Protein AF-A0A529NH37-F1 (afdb_monomer_lite)

pLDDT: mean 87.72, std 9.89, range [60.84, 97.88]

Radius of gyration: 35.57 Å; chains: 1; bounding box: 64×42×91 Å

Secondary structure (DSSP, 8-state):
-EEESS--SSHHHHHHHHTTSSGGG----EEE---TTSHHHHHH--HHHHHHHHHTTPPTTPPP--HHHHHHHHHHHHHHHHHHHHHHHHHHHHHHHHHHHHHHHHHHHHHHHHSS--HHHHHHHHHHHHHHHHHHHS-TT--GGG--HHHHHHHIIIII-----HHHHTT-

Sequence (172 aa):
YVLATERHESRRIDNQLRGRSGRQGDPGRSKFFLSLQDDLMRIFGSERMDGMLQKLGLKEDEAIIHPWINKALEKAQKKVEARNFDIRKNLLKYDDVSNDQRKVVFEQRIELMDGEGLSETVAEMRDGVIEEIVAKNIPENAYAEQWNVAGLKEEVGQYLNLDLPIEEWVKE

Structure (mmCIF, N/CA/C/O backbone):
data_AF-A0A529NH37-F1
#
_entry.id   AF-A0A529NH37-F1
#
loop_
_atom_site.group_PDB
_atom_site.id
_atom_site.type_symbol
_atom_site.label_atom_id
_atom_site.label_alt_id
_atom_site.label_comp_id
_atom_site.label_asym_id
_atom_site.label_entity_id
_atom_site.label_seq_id
_atom_site.pdbx_PDB_ins_code
_atom_site.Cartn_x
_atom_site.Cartn_y
_atom_site.Cartn_z
_atom_site.occupancy
_atom_site.B_iso_or_equiv
_atom_site.auth_seq_id
_atom_site.auth_comp_id
_atom_site.auth_asym_id
_atom_site.auth_atom_id
_atom_site.pdbx_PDB_model_num
ATOM 1 N N . TYR A 1 1 ? 20.495 -14.161 -33.411 1.00 90.25 1 TYR A N 1
ATOM 2 C CA . TYR A 1 1 ? 20.488 -12.699 -33.628 1.00 90.25 1 TYR A CA 1
ATOM 3 C C . TYR A 1 1 ? 19.175 -12.167 -33.083 1.00 90.25 1 TYR A C 1
ATOM 5 O O . TYR A 1 1 ? 18.149 -12.760 -33.381 1.00 90.25 1 TYR A O 1
ATOM 13 N N . VAL A 1 2 ? 19.199 -11.122 -32.260 1.00 94.94 2 VAL A N 1
ATOM 14 C CA . VAL A 1 2 ? 18.001 -10.475 -31.703 1.00 94.94 2 VAL A CA 1
ATOM 15 C C . VAL A 1 2 ? 17.848 -9.102 -32.340 1.00 94.94 2 VAL A C 1
ATOM 17 O O . VAL A 1 2 ? 18.802 -8.325 -32.386 1.00 94.94 2 VAL A O 1
ATOM 20 N N . LEU A 1 3 ? 16.648 -8.804 -32.818 1.00 95.19 3 LEU A N 1
ATOM 21 C CA . LEU A 1 3 ? 16.293 -7.498 -33.348 1.00 95.19 3 LEU A CA 1
ATOM 22 C C . LEU A 1 3 ? 15.166 -6.939 -32.490 1.00 95.19 3 LEU A C 1
ATOM 24 O O . LEU A 1 3 ? 14.172 -7.622 -32.262 1.00 95.19 3 LEU A O 1
ATOM 28 N N . ALA A 1 4 ? 15.350 -5.724 -31.994 1.00 93.81 4 ALA A N 1
ATOM 29 C CA . ALA A 1 4 ? 14.305 -4.973 -31.321 1.00 93.81 4 ALA A CA 1
ATOM 30 C C . ALA A 1 4 ? 13.877 -3.831 -32.235 1.00 93.81 4 ALA A C 1
ATOM 32 O O . ALA A 1 4 ? 14.727 -3.081 -32.722 1.00 93.81 4 ALA A O 1
ATOM 33 N N . THR A 1 5 ? 12.578 -3.744 -32.490 1.00 92.75 5 THR A N 1
ATOM 34 C CA . THR A 1 5 ? 11.972 -2.703 -33.327 1.00 92.75 5 THR A CA 1
ATOM 35 C C . THR A 1 5 ? 11.928 -1.360 -32.610 1.00 92.75 5 THR A C 1
ATOM 37 O O . THR A 1 5 ? 12.033 -0.332 -33.263 1.00 92.75 5 THR A O 1
ATOM 40 N N . GLU A 1 6 ? 11.845 -1.395 -31.281 1.00 89.75 6 GLU A N 1
ATOM 41 C CA . GLU A 1 6 ? 11.731 -0.235 -30.403 1.00 89.75 6 GLU A CA 1
ATOM 42 C C . GLU A 1 6 ? 12.519 -0.461 -29.102 1.00 89.75 6 GLU A C 1
ATOM 44 O O . GLU A 1 6 ? 13.146 -1.507 -28.873 1.00 89.75 6 GLU A O 1
ATOM 49 N N . ARG A 1 7 ? 12.463 0.537 -28.220 1.00 89.56 7 ARG A N 1
ATOM 50 C CA . ARG A 1 7 ? 13.020 0.500 -26.868 1.00 89.56 7 ARG A CA 1
ATOM 51 C C . ARG A 1 7 ? 11.906 0.650 -25.852 1.00 89.56 7 ARG A C 1
ATOM 53 O O . ARG A 1 7 ? 11.143 1.609 -25.906 1.00 89.56 7 ARG A O 1
ATOM 60 N N . HIS A 1 8 ? 11.859 -0.257 -24.885 1.00 91.12 8 HIS A N 1
ATOM 61 C CA . HIS A 1 8 ? 10.894 -0.146 -23.804 1.00 91.12 8 HIS A CA 1
ATOM 62 C C . HIS A 1 8 ? 11.296 0.986 -22.851 1.00 91.12 8 HIS A C 1
ATOM 64 O O . HIS A 1 8 ? 12.477 1.245 -22.629 1.00 91.12 8 HIS A O 1
ATOM 70 N N . GLU A 1 9 ? 10.325 1.609 -22.185 1.00 88.69 9 GLU A N 1
ATOM 71 C CA . GLU A 1 9 ? 10.587 2.547 -21.083 1.00 88.69 9 GLU A CA 1
ATOM 72 C C . GLU A 1 9 ? 11.458 1.956 -19.961 1.00 88.69 9 GLU A C 1
ATOM 74 O O . GLU A 1 9 ? 12.194 2.688 -19.300 1.00 88.69 9 GLU A O 1
ATOM 79 N N . SER A 1 10 ? 11.399 0.632 -19.753 1.00 90.62 10 SER A N 1
ATOM 80 C CA . SER A 1 10 ? 12.214 -0.059 -18.764 1.00 90.62 10 SER A CA 1
ATOM 81 C C . SER A 1 10 ? 13.381 -0.767 -19.427 1.00 90.62 10 SER A C 1
ATOM 83 O O . SER A 1 10 ? 13.221 -1.713 -20.207 1.00 90.62 10 SER A O 1
ATOM 85 N N . ARG A 1 11 ? 14.584 -0.399 -18.990 1.00 90.75 11 ARG A N 1
ATOM 86 C CA . ARG A 1 11 ? 15.827 -1.015 -19.458 1.00 90.75 11 ARG A CA 1
ATOM 87 C C . ARG A 1 11 ? 15.898 -2.498 -19.098 1.00 90.75 11 ARG A C 1
ATOM 89 O O . ARG A 1 11 ? 16.578 -3.280 -19.765 1.00 90.75 11 ARG A O 1
ATOM 96 N N . ARG A 1 12 ? 15.202 -2.910 -18.036 1.00 93.06 12 ARG A N 1
ATOM 97 C CA . ARG A 1 12 ? 15.130 -4.312 -17.616 1.00 93.06 12 ARG A CA 1
ATOM 98 C C . ARG A 1 12 ? 14.519 -5.197 -18.705 1.00 93.06 12 ARG A C 1
ATOM 100 O O . ARG A 1 12 ? 15.053 -6.275 -18.949 1.00 93.06 12 ARG A O 1
ATOM 107 N N . ILE A 1 13 ? 13.460 -4.742 -19.374 1.00 93.69 13 ILE A N 1
ATOM 108 C CA . ILE A 1 13 ? 12.776 -5.508 -20.430 1.00 93.69 13 ILE A CA 1
ATOM 109 C C . ILE A 1 13 ? 13.649 -5.575 -21.690 1.00 93.69 13 ILE A C 1
ATOM 111 O O . ILE A 1 13 ? 13.857 -6.657 -22.240 1.00 93.69 13 ILE A O 1
ATOM 115 N N . ASP A 1 14 ? 14.293 -4.467 -22.066 1.00 93.75 14 ASP A N 1
ATOM 116 C CA . ASP A 1 14 ? 15.291 -4.460 -23.145 1.00 93.75 14 ASP A CA 1
ATOM 117 C C . ASP A 1 14 ? 16.435 -5.455 -22.883 1.00 93.75 14 ASP A C 1
ATOM 119 O O . ASP A 1 14 ? 16.881 -6.180 -23.776 1.00 93.75 14 ASP A O 1
ATOM 123 N N . ASN A 1 15 ? 16.923 -5.514 -21.639 1.00 93.31 15 ASN A N 1
ATOM 124 C CA . ASN A 1 15 ? 17.971 -6.450 -21.241 1.00 93.31 15 ASN A CA 1
ATOM 125 C C . ASN A 1 15 ? 17.502 -7.906 -21.302 1.00 93.31 15 ASN A C 1
ATOM 127 O O . ASN A 1 15 ? 18.281 -8.769 -21.707 1.00 93.31 15 ASN A O 1
ATOM 131 N N . GLN A 1 16 ? 16.245 -8.179 -20.947 1.00 95.56 16 GLN A N 1
ATOM 132 C CA . GLN A 1 16 ? 15.653 -9.509 -21.090 1.00 95.56 16 GLN A CA 1
ATOM 133 C C . GLN A 1 16 ? 15.596 -9.938 -22.559 1.00 95.56 16 GLN A C 1
ATOM 135 O O . GLN A 1 16 ? 15.957 -11.074 -22.866 1.00 95.56 16 GLN A O 1
ATOM 140 N N . LEU A 1 17 ? 15.202 -9.037 -23.466 1.00 94.88 17 LEU A N 1
ATOM 141 C CA . LEU A 1 17 ? 15.182 -9.304 -24.905 1.00 94.88 17 LEU A CA 1
ATOM 142 C C . LEU A 1 17 ? 16.598 -9.562 -25.437 1.00 94.88 17 LEU A C 1
ATOM 144 O O . LEU A 1 17 ? 16.845 -10.573 -26.096 1.00 94.88 17 LEU A O 1
ATOM 148 N N . ARG A 1 18 ? 17.562 -8.707 -25.075 1.00 94.56 18 ARG A N 1
ATOM 149 C CA . ARG A 1 18 ? 18.978 -8.881 -25.434 1.00 94.56 18 ARG A CA 1
ATOM 150 C C . ARG A 1 18 ? 19.546 -10.215 -24.938 1.00 94.56 18 ARG A C 1
ATOM 152 O O . ARG A 1 18 ? 20.242 -10.890 -25.692 1.00 94.56 18 ARG A O 1
ATOM 159 N N . GLY A 1 19 ? 19.201 -10.625 -23.716 1.00 93.81 19 GLY A N 1
ATOM 160 C CA . GLY A 1 19 ? 19.636 -11.883 -23.094 1.00 93.81 19 GLY A CA 1
ATOM 161 C C . GLY A 1 19 ? 19.067 -13.161 -23.730 1.00 93.81 19 GLY A C 1
ATOM 162 O O . GLY A 1 19 ? 19.369 -14.271 -23.284 1.00 93.81 19 GLY A O 1
ATOM 163 N N . ARG A 1 20 ? 18.232 -13.044 -24.772 1.00 94.56 20 ARG A N 1
ATOM 164 C CA . ARG A 1 20 ? 17.804 -14.187 -25.595 1.00 94.56 20 ARG A CA 1
ATOM 165 C C . ARG A 1 20 ? 18.875 -14.624 -26.602 1.00 94.56 20 ARG A C 1
ATOM 167 O O . ARG A 1 20 ? 18.785 -15.740 -27.098 1.00 94.56 20 ARG A O 1
ATOM 174 N N . SER A 1 21 ? 19.886 -13.795 -26.881 1.00 94.75 21 SER A N 1
ATOM 175 C CA . SER A 1 21 ? 21.033 -14.150 -27.730 1.00 94.75 21 SER A CA 1
ATOM 176 C C . SER A 1 21 ? 22.293 -14.364 -26.890 1.00 94.75 21 SER A C 1
ATO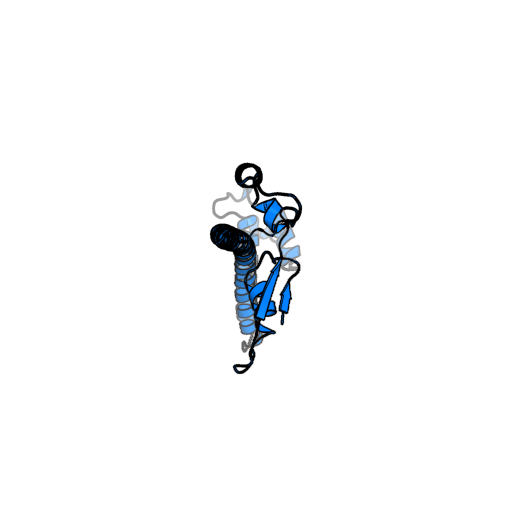M 178 O O . SER A 1 21 ? 22.497 -13.660 -25.908 1.00 94.75 21 SER A O 1
ATOM 180 N N . GLY A 1 22 ? 23.174 -15.269 -27.329 1.00 93.06 22 GLY A N 1
ATOM 181 C CA . GLY A 1 22 ? 24.498 -15.468 -26.727 1.00 93.06 22 GLY A CA 1
ATOM 182 C C . GLY A 1 22 ? 24.477 -16.162 -25.363 1.00 93.06 22 GLY A C 1
ATOM 183 O O . GLY A 1 22 ? 25.160 -15.751 -24.427 1.00 93.06 22 GLY A O 1
ATOM 184 N N . ARG A 1 23 ? 23.624 -17.182 -25.229 1.00 94.81 23 ARG A N 1
ATOM 185 C CA . ARG A 1 23 ? 23.510 -17.990 -24.009 1.00 94.81 23 ARG A CA 1
ATOM 186 C C . ARG A 1 23 ? 24.658 -18.994 -23.943 1.00 94.81 23 ARG A C 1
ATOM 188 O O . ARG A 1 23 ? 25.136 -19.422 -24.975 1.00 94.81 23 ARG A O 1
ATOM 195 N N . GLN A 1 24 ? 25.101 -19.351 -22.736 1.00 94.75 24 GLN A N 1
ATOM 196 C CA . GLN A 1 24 ? 26.153 -20.364 -22.518 1.00 94.75 24 GLN A CA 1
ATOM 197 C C . GLN A 1 24 ? 27.470 -20.116 -23.288 1.00 94.75 24 GLN A C 1
ATOM 199 O O . GLN A 1 24 ? 28.223 -21.045 -23.548 1.00 94.75 24 GLN A O 1
ATOM 204 N N . GLY A 1 25 ? 27.777 -18.855 -23.615 1.00 92.12 25 GLY A N 1
ATOM 205 C CA . GLY A 1 25 ? 28.972 -18.503 -24.388 1.00 92.12 25 GLY A CA 1
ATOM 206 C C . GLY A 1 25 ? 28.789 -18.591 -25.906 1.00 92.12 25 GLY A C 1
ATOM 207 O O . GLY A 1 25 ? 29.733 -18.294 -26.637 1.00 92.12 25 GLY A O 1
ATOM 208 N N . ASP A 1 26 ? 27.588 -18.925 -26.384 1.00 95.94 26 ASP A N 1
ATOM 209 C CA . ASP A 1 26 ? 27.270 -18.928 -27.808 1.00 95.94 26 ASP A CA 1
ATOM 210 C C . ASP A 1 26 ? 27.509 -17.541 -28.434 1.00 95.94 26 ASP A C 1
ATOM 212 O O . ASP A 1 26 ? 27.237 -16.505 -27.810 1.00 95.94 26 ASP A O 1
ATOM 216 N N . PRO A 1 27 ? 27.941 -17.469 -29.703 1.00 94.44 27 PRO A N 1
ATOM 217 C CA . PRO A 1 27 ? 27.976 -16.214 -30.437 1.00 94.44 27 PRO A CA 1
ATOM 218 C C . PRO A 1 27 ? 26.585 -15.565 -30.500 1.00 94.44 27 PRO A C 1
ATOM 220 O O . PRO A 1 27 ? 25.598 -16.161 -30.935 1.00 94.44 27 PRO A O 1
ATOM 223 N N . GLY A 1 28 ? 26.498 -14.300 -30.092 1.00 94.19 28 GLY A N 1
ATOM 224 C CA . GLY A 1 28 ? 25.246 -13.555 -30.048 1.00 94.19 28 GLY A CA 1
ATOM 225 C C . GLY A 1 28 ? 25.391 -12.136 -30.576 1.00 94.19 28 GLY A C 1
ATOM 226 O O . GLY A 1 28 ? 26.418 -11.488 -30.403 1.00 94.19 28 GLY A O 1
ATOM 227 N N . ARG A 1 29 ? 24.337 -11.635 -31.221 1.00 94.50 29 ARG A N 1
ATOM 228 C CA . ARG A 1 29 ? 24.236 -10.236 -31.653 1.00 94.50 29 ARG A CA 1
ATOM 229 C C . ARG A 1 29 ? 22.831 -9.735 -31.372 1.00 94.50 29 ARG A C 1
ATOM 231 O O . ARG A 1 29 ? 21.865 -10.449 -31.641 1.00 94.50 29 ARG A O 1
ATOM 238 N N . SER A 1 30 ? 22.737 -8.511 -30.867 1.00 93.81 30 SER A N 1
ATOM 239 C CA . SER A 1 30 ? 21.478 -7.796 -30.672 1.00 93.81 30 SER A CA 1
ATOM 240 C C . SER A 1 30 ? 21.559 -6.414 -31.311 1.00 93.81 30 SER A C 1
ATOM 242 O O . SER A 1 30 ? 22.542 -5.710 -31.071 1.00 93.81 30 SER A O 1
ATOM 244 N N . LYS A 1 31 ? 20.533 -6.003 -32.055 1.00 91.81 31 LYS A N 1
ATOM 245 C CA . LYS A 1 31 ? 20.411 -4.647 -32.605 1.00 91.81 31 LYS A CA 1
ATOM 246 C C . LYS A 1 31 ? 19.051 -4.070 -32.233 1.00 91.81 31 LYS A C 1
ATOM 248 O O . LYS A 1 31 ? 18.042 -4.752 -32.359 1.00 91.81 31 LYS A O 1
ATOM 253 N N . PHE A 1 32 ? 19.054 -2.836 -31.748 1.00 91.25 32 PHE A N 1
ATOM 254 C CA . PHE A 1 32 ? 17.847 -2.109 -31.376 1.00 91.25 32 PHE A CA 1
ATOM 255 C C . PHE A 1 32 ? 17.678 -0.947 -32.340 1.00 91.25 32 PHE A C 1
ATOM 257 O O . PHE A 1 32 ? 18.634 -0.201 -32.563 1.00 91.25 32 PHE A O 1
ATOM 264 N N . PHE A 1 33 ? 16.483 -0.833 -32.895 1.00 88.88 33 PHE A N 1
ATOM 265 C CA . PHE A 1 33 ? 16.043 0.292 -33.697 1.00 88.88 33 PHE A CA 1
ATOM 266 C C . PHE A 1 33 ? 15.158 1.197 -32.842 1.00 88.88 33 PHE A C 1
ATOM 268 O O . PHE A 1 33 ? 14.645 0.784 -31.801 1.00 88.88 33 PHE A O 1
ATOM 275 N N . LEU A 1 34 ? 15.106 2.463 -33.231 1.00 85.94 34 LEU A N 1
ATOM 276 C CA . LEU A 1 34 ? 14.347 3.496 -32.552 1.00 85.94 34 LEU A CA 1
ATOM 277 C C . LEU A 1 34 ? 14.016 4.570 -33.580 1.00 85.94 34 LEU A C 1
ATOM 279 O O . LEU A 1 34 ? 14.907 4.993 -34.324 1.00 85.94 34 LEU A O 1
ATOM 283 N N . SER A 1 35 ? 12.767 5.008 -33.600 1.00 83.56 35 SER A N 1
ATOM 284 C CA . SER A 1 35 ? 12.326 6.179 -34.344 1.00 83.56 35 SER A CA 1
ATOM 285 C C . SER A 1 35 ? 12.239 7.388 -33.416 1.00 83.56 35 SER A C 1
ATOM 287 O O . SER A 1 35 ? 11.971 7.268 -32.221 1.00 83.56 35 SER A O 1
ATOM 289 N N . LEU A 1 36 ? 12.420 8.587 -33.970 1.00 76.81 36 LEU A N 1
ATOM 290 C CA . LEU A 1 36 ? 12.152 9.832 -33.240 1.00 76.81 36 LEU A CA 1
ATOM 291 C C . LEU A 1 36 ? 10.668 9.982 -32.871 1.00 76.81 36 LEU A C 1
ATOM 293 O O . LEU A 1 36 ? 10.343 10.719 -31.947 1.00 76.81 36 LEU A O 1
ATOM 297 N N . GLN A 1 37 ? 9.778 9.271 -33.567 1.00 79.00 37 GLN A N 1
ATOM 298 C CA . GLN A 1 37 ? 8.330 9.315 -33.341 1.00 79.00 37 GLN A CA 1
ATOM 299 C C . GLN A 1 37 ? 7.847 8.366 -32.227 1.00 79.00 37 GLN A C 1
ATOM 301 O O . GLN A 1 37 ? 6.699 8.480 -31.778 1.00 79.00 37 GLN A O 1
ATOM 306 N N . ASP A 1 38 ? 8.712 7.461 -31.758 1.00 84.62 38 ASP A N 1
ATOM 307 C CA . ASP A 1 38 ? 8.372 6.474 -30.729 1.00 84.62 38 ASP A CA 1
ATOM 308 C C . ASP A 1 38 ? 8.028 7.156 -29.403 1.00 84.62 38 ASP A C 1
ATOM 310 O O . ASP A 1 38 ? 8.572 8.212 -29.078 1.00 84.62 38 ASP A O 1
ATOM 314 N N . ASP A 1 39 ? 7.163 6.542 -28.592 1.00 81.69 39 ASP A N 1
ATOM 315 C CA . ASP A 1 39 ? 6.685 7.124 -27.326 1.00 81.69 39 ASP A CA 1
ATOM 316 C C . ASP A 1 39 ? 7.836 7.553 -26.402 1.00 81.69 39 ASP A C 1
ATOM 318 O O . ASP A 1 39 ? 7.836 8.660 -25.856 1.00 81.69 39 ASP A O 1
ATOM 322 N N . LEU A 1 40 ? 8.873 6.719 -26.287 1.00 79.88 40 LEU A N 1
ATOM 323 C CA . LEU A 1 40 ? 10.056 7.020 -25.481 1.00 79.88 40 LEU A CA 1
ATOM 324 C C . LEU A 1 40 ? 10.819 8.241 -26.017 1.00 79.88 40 LEU A C 1
ATOM 326 O O . LEU A 1 40 ? 11.328 9.044 -25.237 1.00 79.88 40 LEU A O 1
ATOM 330 N N . MET A 1 41 ? 10.877 8.413 -27.337 1.00 78.00 41 MET A N 1
ATOM 331 C CA . MET A 1 41 ? 11.472 9.596 -27.953 1.00 78.00 41 MET A CA 1
ATOM 332 C C . MET A 1 41 ? 10.533 10.794 -27.927 1.00 78.00 41 MET A C 1
ATOM 334 O O . MET A 1 41 ? 11.016 11.906 -27.845 1.00 78.00 41 MET A O 1
ATOM 338 N N . ARG A 1 42 ? 9.217 10.623 -27.862 1.00 76.69 42 ARG A N 1
ATOM 339 C CA . ARG A 1 42 ? 8.272 11.736 -27.706 1.00 76.69 42 ARG A CA 1
ATOM 340 C C . ARG A 1 42 ? 8.317 12.350 -26.309 1.00 76.69 42 ARG A C 1
ATOM 342 O O . ARG A 1 42 ? 8.215 13.562 -26.153 1.00 76.69 42 ARG A O 1
ATOM 349 N N . ILE A 1 43 ? 8.499 11.521 -25.281 1.00 73.62 43 ILE A N 1
ATOM 350 C CA . ILE A 1 43 ? 8.578 11.979 -23.885 1.00 73.62 43 ILE A CA 1
ATOM 351 C C . ILE A 1 43 ? 9.894 12.741 -23.618 1.00 73.62 43 ILE A C 1
ATOM 353 O O . ILE A 1 43 ? 9.942 13.603 -22.738 1.00 73.62 43 ILE A O 1
ATOM 357 N N . PHE A 1 44 ? 10.967 12.441 -24.364 1.00 69.25 44 PHE A N 1
ATOM 358 C CA . PHE A 1 44 ? 12.325 12.941 -24.082 1.00 69.25 44 PHE A CA 1
ATOM 359 C C . PHE A 1 44 ? 12.997 13.719 -25.214 1.00 69.25 44 PHE A C 1
ATOM 361 O O . PHE A 1 44 ? 13.849 14.572 -24.959 1.00 69.25 44 PHE A O 1
ATOM 368 N N . GLY A 1 45 ? 12.620 13.439 -26.451 1.00 63.06 45 GLY A N 1
ATOM 369 C CA . GLY A 1 45 ? 12.926 14.198 -27.655 1.00 63.06 45 GLY A CA 1
ATOM 370 C C . GLY A 1 45 ? 12.106 15.475 -27.651 1.00 63.06 45 GLY A C 1
ATOM 371 O O . GLY A 1 45 ? 11.119 15.625 -28.352 1.00 63.06 45 GLY A O 1
ATOM 372 N N . SER A 1 46 ? 12.516 16.411 -26.803 1.00 61.25 46 SER A N 1
ATOM 373 C CA . SER A 1 46 ? 12.093 17.803 -26.924 1.00 61.25 46 SER A CA 1
ATOM 374 C C . SER A 1 46 ? 12.408 18.340 -28.328 1.00 61.25 46 SER A C 1
ATOM 376 O O . SER A 1 46 ? 13.372 17.879 -28.941 1.00 61.25 46 SER A O 1
ATOM 378 N N . GLU A 1 47 ? 11.745 19.424 -28.740 1.00 61.12 47 GLU A N 1
ATOM 379 C CA . GLU A 1 47 ? 12.059 20.227 -29.943 1.00 61.12 47 GLU A CA 1
ATOM 380 C C . GLU A 1 47 ? 13.567 20.517 -30.132 1.00 61.12 47 GLU A C 1
ATOM 382 O O . GLU A 1 47 ? 14.064 20.671 -31.247 1.00 61.12 47 GLU A O 1
ATOM 387 N N . ARG A 1 48 ? 14.343 20.558 -29.036 1.00 60.84 48 ARG A N 1
ATOM 388 C CA . ARG A 1 48 ? 15.802 20.768 -29.069 1.00 60.84 48 ARG A CA 1
ATOM 389 C C . ARG A 1 48 ? 16.574 19.641 -29.753 1.00 60.84 48 ARG A C 1
ATOM 391 O O . ARG A 1 48 ? 17.654 19.898 -30.281 1.00 60.84 48 ARG A O 1
ATOM 398 N N . MET A 1 49 ? 16.070 18.411 -29.702 1.00 65.88 49 MET A N 1
ATOM 399 C CA . MET A 1 49 ? 16.734 17.260 -30.307 1.00 65.88 49 MET A CA 1
ATOM 400 C C . MET A 1 49 ? 16.529 17.260 -31.824 1.00 65.88 49 MET A C 1
ATOM 402 O O . MET A 1 49 ? 17.505 17.103 -32.554 1.00 65.88 49 MET A O 1
ATOM 406 N N . ASP A 1 50 ? 15.316 17.575 -32.283 1.00 66.94 50 ASP A N 1
ATOM 407 C CA . ASP A 1 50 ? 15.007 17.771 -33.704 1.00 66.94 50 ASP A CA 1
ATOM 408 C C . ASP A 1 50 ? 15.852 18.897 -34.307 1.00 66.94 50 ASP A C 1
ATOM 410 O O . ASP A 1 50 ? 16.492 18.712 -35.342 1.00 66.94 50 ASP A O 1
ATOM 414 N N . GLY A 1 51 ? 15.972 20.032 -33.607 1.00 68.75 51 GLY A N 1
ATOM 415 C CA . GLY A 1 51 ? 16.815 21.144 -34.055 1.00 68.75 51 GLY A CA 1
ATOM 416 C C . GLY A 1 51 ? 18.314 20.812 -34.115 1.00 68.75 51 GLY A C 1
ATOM 417 O O . GLY A 1 51 ? 19.042 21.368 -34.938 1.00 68.75 51 GLY A O 1
ATOM 418 N N . MET A 1 52 ? 18.803 19.900 -33.268 1.00 68.56 52 MET A N 1
ATOM 419 C CA . MET A 1 52 ? 20.194 19.434 -33.310 1.00 68.56 52 MET A CA 1
ATOM 420 C C . MET A 1 52 ? 20.425 18.455 -34.467 1.00 68.56 52 MET A C 1
ATOM 422 O O . MET A 1 52 ? 21.455 18.538 -35.134 1.00 68.56 52 MET A O 1
ATOM 426 N N . LEU A 1 53 ? 19.464 17.566 -34.729 1.00 69.06 53 LEU A N 1
ATOM 427 C CA . LEU A 1 53 ? 19.520 16.590 -35.820 1.00 69.06 53 LEU A CA 1
ATOM 428 C C . LEU A 1 53 ? 19.399 17.255 -37.198 1.00 69.06 53 LEU A C 1
ATOM 430 O O . LEU A 1 53 ? 20.152 16.903 -38.102 1.00 69.06 53 LEU A O 1
ATOM 434 N N . GLN A 1 54 ? 18.559 18.286 -37.337 1.00 67.62 54 GLN A N 1
ATOM 435 C CA . GLN A 1 54 ? 18.497 19.112 -38.550 1.00 67.62 54 GLN A CA 1
ATOM 436 C C . GLN A 1 54 ? 19.825 19.836 -38.827 1.00 67.62 54 GLN A C 1
ATOM 438 O O . GLN A 1 54 ? 20.293 19.869 -39.963 1.00 67.62 54 GLN A O 1
ATOM 443 N N . LYS A 1 55 ? 20.489 20.368 -37.788 1.00 69.38 55 LYS A N 1
ATOM 444 C CA . LYS A 1 55 ? 21.807 21.026 -37.917 1.00 69.38 55 LYS A CA 1
ATOM 445 C C . LYS A 1 55 ? 22.946 20.067 -38.258 1.00 69.38 55 LYS A C 1
ATOM 447 O O . LYS A 1 55 ? 23.956 20.507 -38.799 1.00 69.38 55 LYS A O 1
ATOM 452 N N . LEU A 1 56 ? 22.796 18.782 -37.944 1.00 69.00 56 LEU A N 1
ATOM 453 C CA . LEU A 1 56 ? 23.746 17.732 -38.315 1.00 69.00 56 LEU A CA 1
ATOM 454 C C . LEU A 1 56 ? 23.696 17.385 -39.816 1.00 69.00 56 LEU A C 1
ATOM 456 O O . LEU A 1 56 ? 24.549 16.629 -40.269 1.00 69.00 56 LEU A O 1
ATOM 460 N N . GLY A 1 57 ? 22.761 17.958 -40.590 1.00 61.62 57 GLY A N 1
ATOM 461 C CA . GLY A 1 57 ? 22.728 17.826 -42.052 1.00 61.62 57 GLY A CA 1
ATOM 462 C C . GLY A 1 57 ? 22.374 16.419 -42.537 1.00 61.62 57 GLY A C 1
ATOM 463 O O . GLY A 1 57 ? 22.805 16.015 -43.615 1.00 61.62 57 GLY A O 1
ATOM 464 N N . LEU A 1 58 ? 21.630 15.670 -41.723 1.00 66.38 58 LEU A N 1
ATOM 465 C CA . LEU A 1 58 ? 21.237 14.293 -42.003 1.00 66.38 58 LEU A CA 1
ATOM 466 C C . LEU A 1 58 ? 20.244 14.248 -43.167 1.00 66.38 58 LEU A C 1
ATOM 468 O O . LEU A 1 58 ? 19.288 15.024 -43.205 1.00 66.38 58 LEU A O 1
ATOM 472 N N . LYS A 1 59 ? 20.481 13.338 -44.112 1.00 66.75 59 LYS A N 1
ATOM 473 C CA . LYS A 1 59 ? 19.587 13.107 -45.251 1.00 66.75 59 LYS A CA 1
ATOM 474 C C . LYS A 1 59 ? 18.473 12.134 -44.868 1.00 66.75 59 LYS A C 1
ATOM 476 O O . LYS A 1 59 ? 18.643 11.318 -43.961 1.00 66.75 59 LYS A O 1
ATOM 481 N N . GLU A 1 60 ? 17.348 12.213 -45.578 1.00 62.56 60 GLU A N 1
ATOM 482 C CA . GLU A 1 60 ? 16.327 11.163 -45.527 1.00 62.56 60 GLU A CA 1
ATOM 483 C C . GLU A 1 60 ? 16.988 9.808 -45.850 1.00 62.56 60 GLU A C 1
ATOM 485 O O . GLU A 1 60 ? 17.859 9.728 -46.716 1.00 62.56 60 GLU A O 1
ATOM 490 N N . ASP A 1 61 ? 16.623 8.776 -45.085 1.00 67.44 61 ASP A N 1
ATOM 491 C CA . ASP A 1 61 ? 17.135 7.397 -45.160 1.00 67.44 61 ASP A CA 1
ATOM 492 C C . ASP A 1 61 ? 18.556 7.113 -44.621 1.00 67.44 61 ASP A C 1
ATOM 494 O O . ASP A 1 61 ? 19.064 5.998 -44.775 1.00 67.44 61 ASP A O 1
ATOM 498 N N . GLU A 1 62 ? 19.193 8.043 -43.897 1.00 70.62 62 GLU A N 1
ATOM 499 C CA . GLU A 1 62 ? 20.462 7.758 -43.206 1.00 70.62 62 GLU A CA 1
ATOM 500 C C . GLU A 1 62 ? 20.277 7.279 -41.755 1.00 70.62 62 GLU A C 1
ATOM 502 O O . GLU A 1 62 ? 19.695 7.943 -40.896 1.00 70.62 62 GLU A O 1
ATOM 507 N N . ALA A 1 63 ? 20.846 6.108 -41.445 1.00 71.12 63 ALA A N 1
ATOM 508 C CA . ALA A 1 63 ? 20.849 5.569 -40.091 1.00 71.12 63 ALA A CA 1
ATOM 509 C C . ALA A 1 63 ? 21.836 6.330 -39.193 1.00 71.12 63 ALA A C 1
ATOM 511 O O . ALA A 1 63 ? 23.053 6.270 -39.377 1.00 71.12 63 ALA A O 1
ATOM 512 N N . ILE A 1 64 ? 21.319 6.979 -38.151 1.00 72.69 64 ILE A N 1
ATOM 513 C CA . ILE A 1 64 ? 22.142 7.692 -37.173 1.00 72.69 64 ILE A CA 1
ATOM 514 C C . ILE A 1 64 ? 22.703 6.695 -36.156 1.00 72.69 64 ILE A C 1
ATOM 516 O O . ILE A 1 64 ? 21.961 6.052 -35.413 1.00 72.69 64 ILE A O 1
ATOM 520 N N . ILE A 1 65 ? 24.029 6.607 -36.055 1.00 72.19 65 ILE A N 1
ATOM 521 C CA . ILE A 1 65 ? 24.698 5.861 -34.983 1.00 72.19 65 ILE A CA 1
ATOM 522 C C . ILE A 1 65 ? 25.620 6.821 -34.244 1.00 72.19 65 ILE A C 1
ATOM 524 O O . ILE A 1 65 ? 26.774 7.004 -34.620 1.00 72.19 65 ILE A O 1
ATOM 528 N N . HIS A 1 66 ? 25.117 7.429 -33.165 1.00 74.44 66 HIS A N 1
ATOM 529 C CA . HIS A 1 66 ? 25.939 8.289 -32.317 1.00 74.44 66 HIS A CA 1
ATOM 530 C C . HIS A 1 66 ? 25.920 7.848 -30.844 1.00 74.44 66 HIS A C 1
ATOM 532 O O . HIS A 1 66 ? 24.851 7.716 -30.243 1.00 74.44 66 HIS A O 1
ATOM 538 N N . PRO A 1 67 ? 27.097 7.695 -30.199 1.00 77.50 67 PRO A N 1
ATOM 539 C CA . PRO A 1 67 ? 27.193 7.357 -28.779 1.00 77.50 67 PRO A CA 1
ATOM 540 C C . PRO A 1 67 ? 26.399 8.242 -27.798 1.00 77.50 67 PRO A C 1
ATOM 542 O O . PRO A 1 67 ? 25.997 7.743 -26.746 1.00 77.50 67 PRO A O 1
ATOM 545 N N . TRP A 1 68 ? 26.159 9.531 -28.091 1.00 75.56 68 TRP A N 1
ATOM 546 C CA . TRP A 1 68 ? 25.407 10.408 -27.180 1.00 75.56 68 TRP A CA 1
ATOM 547 C C . TRP A 1 68 ? 23.911 10.083 -27.158 1.00 75.56 68 TRP A C 1
ATOM 549 O O . TRP A 1 68 ? 23.307 10.203 -26.097 1.00 75.56 68 TRP A O 1
ATOM 559 N N . ILE A 1 69 ? 23.344 9.591 -28.266 1.00 77.56 69 ILE A N 1
ATOM 560 C CA . ILE A 1 69 ? 21.930 9.192 -28.358 1.00 77.56 69 ILE A CA 1
ATOM 561 C C . ILE A 1 69 ? 21.662 8.016 -27.418 1.00 77.56 69 ILE A C 1
ATOM 563 O O . ILE A 1 69 ? 20.735 8.063 -26.616 1.00 77.56 69 ILE A O 1
ATOM 567 N N . ASN A 1 70 ? 22.549 7.015 -27.404 1.00 81.00 70 ASN A N 1
ATOM 568 C CA . ASN A 1 70 ? 22.455 5.899 -26.457 1.00 81.00 70 ASN A CA 1
ATOM 569 C C . ASN A 1 70 ? 22.513 6.368 -24.992 1.00 81.00 70 ASN A C 1
ATOM 571 O O . ASN A 1 70 ? 21.769 5.866 -24.152 1.00 81.00 70 ASN A O 1
ATOM 575 N N . LYS A 1 71 ? 23.372 7.349 -24.673 1.00 83.19 71 LYS A N 1
ATOM 576 C CA . LYS A 1 71 ? 23.459 7.916 -23.316 1.00 83.19 71 LYS A CA 1
ATOM 577 C C . LYS A 1 71 ? 22.214 8.730 -22.950 1.00 83.19 71 LYS A C 1
ATOM 579 O O . LYS A 1 71 ? 21.782 8.680 -21.800 1.00 83.19 71 LYS A O 1
ATOM 584 N N . ALA A 1 72 ? 21.661 9.491 -23.894 1.00 80.25 72 ALA A N 1
ATOM 585 C CA . ALA A 1 72 ? 20.439 10.266 -23.697 1.00 80.25 72 ALA A CA 1
ATOM 586 C C . ALA A 1 72 ? 19.241 9.339 -23.448 1.00 80.25 72 ALA A C 1
ATOM 588 O O . ALA A 1 72 ? 18.510 9.538 -22.480 1.00 80.25 72 ALA A O 1
ATOM 589 N N . LEU A 1 73 ? 19.126 8.269 -24.236 1.00 82.81 73 LEU A N 1
ATOM 590 C CA . LEU A 1 73 ? 18.107 7.237 -24.077 1.00 82.81 73 LEU A CA 1
ATOM 591 C C . LEU A 1 73 ? 18.207 6.519 -22.724 1.00 82.81 73 LEU A C 1
ATOM 593 O O . LEU A 1 73 ? 17.208 6.336 -22.037 1.00 82.81 73 LEU A O 1
ATOM 597 N N . GLU A 1 74 ? 19.418 6.159 -22.290 1.00 85.12 74 GLU A N 1
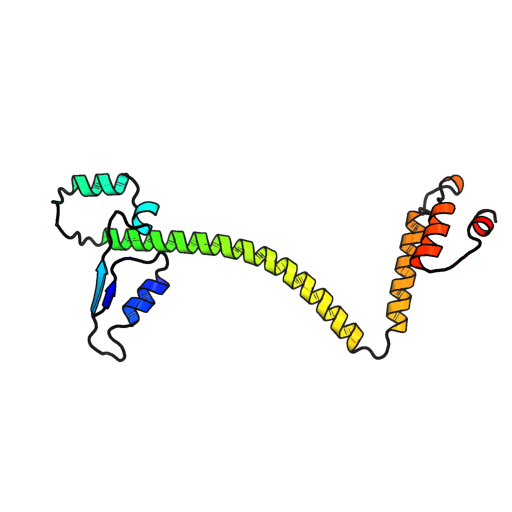ATOM 598 C CA . GLU A 1 74 ? 19.607 5.545 -20.972 1.00 85.12 74 GLU A CA 1
ATOM 599 C C . GLU A 1 74 ? 19.163 6.485 -19.837 1.00 85.12 74 GLU A C 1
ATOM 601 O O . GLU A 1 74 ? 18.543 6.046 -18.867 1.00 85.12 74 GLU A O 1
ATOM 606 N N . LYS A 1 75 ? 19.469 7.786 -19.942 1.00 85.56 75 LYS A N 1
ATOM 607 C CA . LYS A 1 75 ? 19.010 8.789 -18.968 1.00 85.56 75 LYS A CA 1
ATOM 608 C C . LYS A 1 75 ? 17.488 8.925 -18.976 1.00 85.56 75 LYS A C 1
ATOM 610 O O . LYS A 1 75 ? 16.897 9.067 -17.908 1.00 85.56 75 LYS A O 1
ATOM 615 N N . ALA A 1 76 ? 16.877 8.864 -20.156 1.00 84.81 76 ALA A N 1
ATOM 616 C CA . ALA A 1 76 ? 15.435 8.900 -20.323 1.00 84.81 76 ALA A CA 1
ATOM 617 C C . ALA A 1 76 ? 14.754 7.727 -19.605 1.00 84.81 76 ALA A C 1
ATOM 619 O O . ALA A 1 76 ? 13.951 7.949 -18.699 1.00 84.81 76 ALA A O 1
ATOM 620 N N . GLN A 1 77 ? 15.170 6.494 -19.910 1.00 88.44 77 GLN A N 1
ATOM 621 C CA . GLN A 1 77 ? 14.670 5.280 -19.252 1.00 88.44 77 GLN A CA 1
ATOM 622 C C . GLN A 1 77 ? 14.815 5.362 -17.722 1.00 88.44 77 GLN A C 1
ATOM 624 O O . GLN A 1 77 ? 13.851 5.128 -16.999 1.00 88.44 77 GLN A O 1
ATOM 629 N N . LYS A 1 78 ? 15.976 5.804 -17.207 1.00 89.75 78 LYS A N 1
ATOM 630 C CA . LYS A 1 78 ? 16.179 5.999 -15.756 1.00 89.75 78 LYS A CA 1
ATOM 631 C C . LYS A 1 78 ? 15.201 7.003 -15.143 1.00 89.75 78 LYS A C 1
ATOM 633 O O . LYS A 1 78 ? 14.758 6.801 -14.017 1.00 89.75 78 LYS A O 1
ATOM 638 N N . LYS A 1 79 ? 14.864 8.083 -15.855 1.00 88.25 79 LYS A N 1
ATOM 639 C CA . LYS A 1 79 ? 13.907 9.086 -15.365 1.00 88.25 79 LYS A CA 1
ATOM 640 C C . LYS A 1 79 ? 12.480 8.531 -15.325 1.00 88.25 79 LYS A C 1
ATOM 642 O O . LYS A 1 79 ? 11.763 8.819 -14.370 1.00 88.25 79 LYS A O 1
ATOM 647 N N . VAL A 1 80 ? 12.078 7.728 -16.315 1.00 88.25 80 VAL A N 1
ATOM 648 C CA . VAL A 1 80 ? 10.770 7.043 -16.292 1.00 88.25 80 VAL A CA 1
ATOM 649 C C . VAL A 1 80 ? 10.712 6.030 -15.153 1.00 88.25 80 VAL A C 1
ATOM 651 O O . VAL A 1 80 ? 9.756 6.027 -14.382 1.00 88.25 80 VAL A O 1
ATOM 654 N N . GLU A 1 81 ? 11.758 5.217 -14.994 1.00 89.88 81 GLU A N 1
ATOM 655 C CA . GLU A 1 81 ? 11.847 4.240 -13.906 1.00 89.88 81 GLU A CA 1
ATOM 656 C C . GLU A 1 81 ? 11.790 4.919 -12.528 1.00 89.88 81 GLU A C 1
ATOM 658 O O . GLU A 1 81 ? 11.048 4.456 -11.665 1.00 89.88 81 GLU A O 1
ATOM 663 N N . ALA A 1 82 ? 12.483 6.048 -12.338 1.00 91.94 82 ALA A N 1
ATOM 664 C CA . ALA A 1 82 ? 12.411 6.836 -11.105 1.00 91.94 82 ALA A CA 1
ATOM 665 C C . ALA A 1 82 ? 10.999 7.388 -10.846 1.00 91.94 82 ALA A C 1
ATOM 667 O O . ALA A 1 82 ? 10.474 7.231 -9.749 1.00 91.94 82 ALA A O 1
ATOM 668 N N . ARG A 1 83 ? 10.339 7.950 -11.869 1.00 90.44 83 ARG A N 1
ATOM 669 C CA . ARG A 1 83 ? 8.953 8.434 -11.753 1.00 90.44 83 ARG A CA 1
ATOM 670 C C . ARG A 1 83 ? 7.995 7.311 -11.345 1.00 90.44 83 ARG A C 1
ATOM 672 O O . ARG A 1 83 ? 7.171 7.499 -10.455 1.00 90.44 83 ARG A O 1
ATOM 679 N N . ASN A 1 84 ? 8.104 6.146 -11.980 1.00 91.19 84 ASN A N 1
ATOM 680 C CA . ASN A 1 84 ? 7.269 4.988 -11.658 1.00 91.19 84 ASN A CA 1
ATOM 681 C C . ASN A 1 84 ? 7.572 4.447 -10.255 1.00 91.19 84 ASN A C 1
ATOM 683 O O . ASN A 1 84 ? 6.655 4.042 -9.540 1.00 91.19 84 ASN A O 1
ATOM 687 N N . PHE A 1 85 ? 8.842 4.468 -9.842 1.00 94.69 85 PHE A N 1
ATOM 688 C CA . PHE A 1 85 ? 9.249 4.119 -8.486 1.00 94.69 85 PHE A CA 1
ATOM 689 C C . PHE A 1 85 ? 8.631 5.061 -7.451 1.00 94.69 85 PHE A C 1
ATOM 691 O O . PHE A 1 85 ? 8.076 4.577 -6.470 1.00 94.69 85 PHE A O 1
ATOM 698 N N . ASP A 1 86 ? 8.650 6.375 -7.680 1.00 97.00 86 ASP A N 1
ATOM 699 C CA . ASP A 1 86 ? 8.064 7.353 -6.758 1.00 97.00 86 ASP A CA 1
ATOM 700 C C . ASP A 1 86 ? 6.544 7.184 -6.627 1.00 97.00 86 ASP A C 1
ATOM 702 O O . ASP A 1 86 ? 6.012 7.194 -5.515 1.00 97.00 86 ASP A O 1
ATOM 706 N N . ILE A 1 87 ? 5.841 6.952 -7.745 1.00 96.19 87 ILE A N 1
ATOM 707 C CA . ILE A 1 87 ? 4.403 6.636 -7.737 1.00 96.19 87 ILE A CA 1
ATOM 708 C C . ILE A 1 87 ? 4.150 5.381 -6.899 1.00 96.19 87 ILE A C 1
ATOM 710 O O . ILE A 1 87 ? 3.317 5.392 -5.993 1.00 96.19 87 ILE A O 1
ATOM 714 N N . ARG A 1 88 ? 4.903 4.307 -7.158 1.00 96.88 88 ARG A N 1
ATOM 715 C CA . ARG A 1 88 ? 4.748 3.045 -6.432 1.00 96.88 88 ARG A CA 1
ATOM 716 C C . ARG A 1 88 ? 5.101 3.176 -4.955 1.00 96.88 88 ARG A C 1
ATOM 718 O O . ARG A 1 88 ? 4.425 2.583 -4.127 1.00 96.88 88 ARG A O 1
ATOM 725 N N . LYS A 1 89 ? 6.123 3.959 -4.615 1.00 97.25 89 LYS A N 1
ATOM 726 C CA . LYS A 1 89 ? 6.500 4.258 -3.232 1.00 97.25 89 LYS A CA 1
ATOM 727 C C . LYS A 1 89 ? 5.363 4.961 -2.500 1.00 97.25 89 LYS A C 1
ATOM 729 O O . LYS A 1 89 ? 5.117 4.653 -1.343 1.00 97.25 89 LYS A O 1
ATOM 734 N N . ASN A 1 90 ? 4.672 5.892 -3.155 1.00 95.25 90 ASN A N 1
ATOM 735 C CA . ASN A 1 90 ? 3.521 6.551 -2.547 1.00 95.25 90 ASN A CA 1
ATOM 736 C C . ASN A 1 90 ? 2.351 5.584 -2.344 1.00 95.25 90 ASN A C 1
ATOM 738 O O . ASN A 1 90 ? 1.771 5.612 -1.269 1.00 95.25 90 ASN A O 1
ATOM 742 N N . LEU A 1 91 ? 2.053 4.705 -3.308 1.00 96.38 91 LEU A N 1
ATOM 743 C CA . LEU A 1 91 ? 1.052 3.644 -3.123 1.00 96.38 91 LEU A CA 1
ATOM 744 C C . LEU A 1 91 ? 1.416 2.711 -1.961 1.00 96.38 91 LEU A C 1
ATOM 746 O O . LEU A 1 91 ? 0.579 2.456 -1.105 1.00 96.38 91 LEU A O 1
ATOM 750 N N . LEU A 1 92 ? 2.685 2.301 -1.870 1.00 97.38 92 LEU A N 1
ATOM 751 C CA . LEU A 1 92 ? 3.162 1.424 -0.801 1.00 97.38 92 LEU A CA 1
ATOM 752 C C . LEU A 1 92 ? 2.978 2.047 0.588 1.00 97.38 92 LEU A C 1
ATOM 754 O O . LEU A 1 92 ? 2.629 1.338 1.514 1.00 97.38 92 LEU A O 1
ATOM 758 N N . LYS A 1 93 ? 3.124 3.370 0.735 1.00 95.88 93 LYS A N 1
ATOM 759 C CA . LYS A 1 93 ? 2.847 4.038 2.019 1.00 95.88 93 LYS A CA 1
ATOM 760 C C . LYS A 1 93 ? 1.387 3.904 2.461 1.00 95.88 93 LYS A C 1
ATOM 762 O O . LYS A 1 93 ? 1.132 3.823 3.656 1.00 95.88 93 LYS A O 1
ATOM 767 N N . TYR A 1 94 ? 0.433 3.928 1.526 1.00 96.00 94 TYR A N 1
ATOM 768 C CA . TYR A 1 94 ? -0.976 3.690 1.863 1.00 96.00 94 TYR A CA 1
ATOM 769 C C . TYR A 1 94 ? -1.193 2.230 2.266 1.00 96.00 94 TYR A C 1
ATOM 771 O O . TYR A 1 94 ? -1.885 1.959 3.248 1.00 96.00 94 TYR A O 1
ATOM 779 N N . ASP A 1 95 ? -0.550 1.309 1.547 1.00 97.44 95 ASP A N 1
ATOM 780 C CA . ASP A 1 95 ? -0.580 -0.113 1.880 1.00 97.44 95 ASP A CA 1
ATOM 781 C C . ASP A 1 95 ? 0.046 -0.380 3.258 1.00 97.44 95 ASP A C 1
ATOM 783 O O . ASP A 1 95 ? -0.497 -1.179 4.014 1.00 97.44 95 ASP A O 1
ATOM 787 N N . ASP A 1 96 ? 1.131 0.313 3.620 1.00 97.25 96 ASP A N 1
ATOM 788 C CA . ASP A 1 96 ? 1.806 0.181 4.916 1.00 97.25 96 ASP A CA 1
ATOM 789 C C . ASP A 1 96 ? 0.852 0.521 6.072 1.00 97.25 96 ASP A C 1
ATOM 791 O O . ASP A 1 96 ? 0.729 -0.263 7.011 1.00 97.25 96 ASP A O 1
ATOM 795 N N . VAL A 1 97 ? 0.090 1.619 5.966 1.00 97.38 97 VAL A N 1
ATOM 796 C CA . VAL A 1 97 ? -0.918 1.992 6.980 1.00 97.38 97 VAL A CA 1
ATOM 797 C C . VAL A 1 97 ? -1.997 0.915 7.111 1.00 97.38 97 VAL A C 1
ATOM 799 O O . VAL A 1 97 ? -2.341 0.511 8.222 1.00 97.38 97 VAL A O 1
ATOM 802 N N . SER A 1 98 ? -2.524 0.423 5.987 1.00 96.06 98 SER A N 1
ATOM 803 C CA . SER A 1 98 ? -3.540 -0.637 6.003 1.00 96.06 98 SER A CA 1
ATOM 804 C C . SER A 1 98 ? -2.988 -1.947 6.575 1.00 96.06 98 SER A C 1
ATOM 806 O O . SER A 1 98 ? -3.673 -2.652 7.316 1.00 96.06 98 SER A O 1
ATOM 808 N N . ASN A 1 99 ? -1.735 -2.267 6.266 1.00 97.69 99 ASN A N 1
ATOM 809 C CA . ASN A 1 99 ? -1.055 -3.457 6.746 1.00 97.69 99 ASN A CA 1
ATOM 810 C C . ASN A 1 99 ? -0.766 -3.391 8.250 1.00 97.69 99 ASN A C 1
ATOM 812 O O . ASN A 1 99 ? -0.928 -4.399 8.931 1.00 97.69 99 ASN A O 1
ATOM 816 N N . ASP A 1 100 ? -0.389 -2.230 8.780 1.00 97.81 100 ASP A N 1
ATOM 817 C CA . ASP A 1 100 ? -0.153 -2.061 10.214 1.00 97.81 100 ASP A CA 1
ATOM 818 C C . ASP A 1 100 ? -1.456 -2.178 11.012 1.00 97.81 100 ASP A C 1
ATOM 820 O O . ASP A 1 100 ? -1.506 -2.925 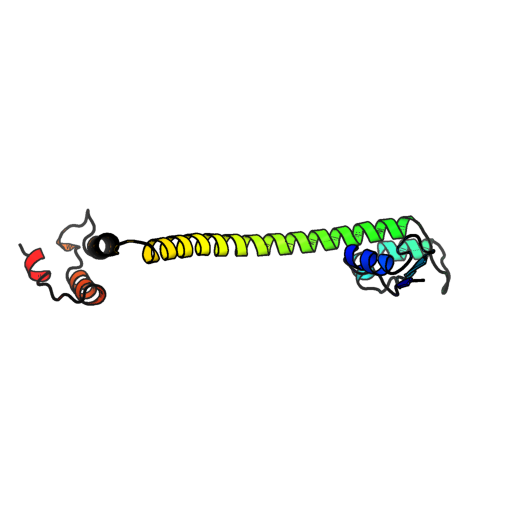11.988 1.00 97.81 100 ASP A O 1
ATOM 824 N N . GLN A 1 101 ? -2.550 -1.568 10.538 1.00 97.12 101 GLN A N 1
ATOM 825 C CA . GLN A 1 101 ? -3.885 -1.794 11.112 1.00 97.12 101 GLN A CA 1
ATOM 826 C C . GLN A 1 101 ? -4.270 -3.276 11.073 1.00 97.12 101 GLN A C 1
ATOM 828 O O . GLN A 1 101 ? -4.760 -3.832 12.056 1.00 97.12 101 GLN A O 1
ATOM 833 N N . ARG A 1 102 ? -4.016 -3.938 9.937 1.00 97.88 102 ARG A N 1
ATOM 834 C CA . ARG A 1 102 ? -4.292 -5.364 9.776 1.00 97.88 102 ARG A CA 1
ATOM 835 C C . ARG A 1 102 ? -3.511 -6.194 10.789 1.00 97.88 102 ARG A C 1
ATOM 837 O O . ARG A 1 102 ? -4.103 -7.075 11.393 1.00 97.88 102 ARG A O 1
ATOM 844 N N . LYS A 1 103 ? -2.219 -5.935 10.993 1.00 97.81 103 LYS A N 1
ATOM 845 C CA . LYS A 1 103 ? -1.414 -6.685 11.969 1.00 97.81 103 LYS A CA 1
ATOM 846 C C . LYS A 1 103 ? -2.001 -6.598 13.368 1.00 97.81 103 LYS A C 1
ATOM 848 O O . LYS A 1 103 ? -2.257 -7.646 13.940 1.00 97.81 103 LYS A O 1
ATOM 853 N N . VAL A 1 104 ? -2.314 -5.393 13.847 1.00 97.50 104 VAL A N 1
ATOM 854 C CA . VAL A 1 104 ? -2.891 -5.193 15.189 1.00 97.50 104 VAL A CA 1
ATOM 855 C C . VAL A 1 104 ? -4.186 -5.992 15.360 1.00 97.50 104 VAL A C 1
ATOM 857 O O . VAL A 1 104 ? -4.334 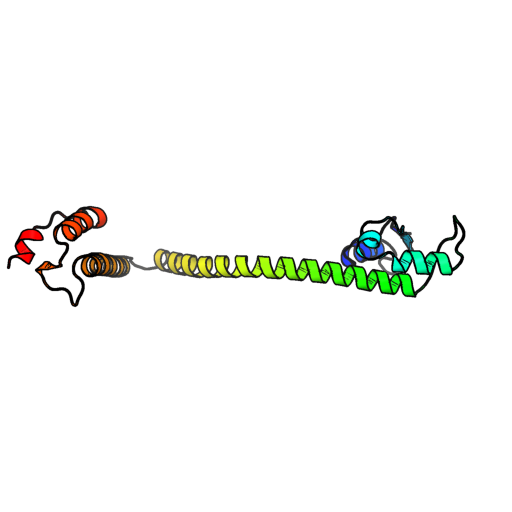-6.742 16.320 1.00 97.50 104 VAL A O 1
ATOM 860 N N . VAL A 1 105 ? -5.105 -5.903 14.392 1.00 96.06 105 VAL A N 1
ATOM 861 C CA . VAL A 1 105 ? -6.381 -6.639 14.450 1.00 96.06 105 VAL A CA 1
ATOM 862 C C . VAL A 1 105 ? -6.165 -8.153 14.404 1.00 96.06 105 VAL A C 1
ATOM 864 O O . VAL A 1 105 ? -6.849 -8.903 15.096 1.00 96.06 105 VAL A O 1
ATOM 867 N N . PHE A 1 106 ? -5.236 -8.630 13.574 1.00 97.06 106 PHE A N 1
ATOM 868 C CA . PHE A 1 106 ? -4.955 -10.060 13.463 1.00 97.06 106 PHE A CA 1
ATOM 869 C C . PHE A 1 106 ? -4.234 -10.610 14.697 1.00 97.06 106 PHE A C 1
ATOM 871 O O . PHE A 1 106 ? -4.541 -11.728 15.097 1.00 97.06 106 PHE A O 1
ATOM 878 N N . GLU A 1 107 ? -3.329 -9.844 15.301 1.00 95.81 107 GLU A N 1
ATOM 879 C CA . GLU A 1 107 ? -2.665 -10.189 16.561 1.00 95.81 107 GLU A CA 1
ATOM 880 C C . GLU A 1 107 ? -3.694 -10.323 17.684 1.00 95.81 107 GLU A C 1
ATOM 882 O O . GLU A 1 107 ? -3.792 -11.395 18.278 1.00 95.81 107 GLU A O 1
ATOM 887 N N . GLN A 1 108 ? -4.555 -9.315 17.871 1.00 91.69 108 GLN A N 1
ATOM 888 C CA . GLN A 1 108 ? -5.646 -9.379 18.847 1.00 91.69 108 GLN A CA 1
ATOM 889 C C . GLN A 1 108 ? -6.581 -10.565 18.571 1.00 91.69 108 GLN A C 1
ATOM 891 O O . GLN A 1 108 ? -6.986 -11.282 19.479 1.00 91.69 108 GLN A O 1
ATOM 896 N N . ARG A 1 109 ? -6.917 -10.826 17.301 1.00 93.94 109 ARG A N 1
ATOM 897 C CA . ARG A 1 109 ? -7.763 -11.970 16.933 1.00 93.94 109 ARG A CA 1
ATOM 898 C C . ARG A 1 109 ? -7.124 -13.308 17.305 1.00 93.94 109 ARG A C 1
ATOM 900 O O . ARG A 1 109 ? -7.850 -14.206 17.716 1.00 93.94 109 ARG A O 1
ATOM 907 N N . ILE A 1 110 ? -5.817 -13.463 17.099 1.00 93.06 110 ILE A N 1
ATOM 908 C CA . ILE A 1 110 ? -5.091 -14.688 17.458 1.00 93.06 110 ILE A CA 1
ATOM 909 C C . ILE A 1 110 ? -5.088 -14.857 18.976 1.00 93.06 110 ILE A C 1
ATOM 911 O O . ILE A 1 110 ? -5.451 -15.924 19.454 1.00 93.06 110 ILE A O 1
ATOM 915 N N . GLU A 1 111 ? -4.789 -13.797 19.725 1.00 89.50 111 GLU A N 1
ATOM 916 C CA . GLU A 1 111 ? -4.808 -13.811 21.191 1.00 89.50 111 GLU A CA 1
ATOM 917 C C . GLU A 1 111 ? -6.174 -14.244 21.750 1.00 89.50 111 GLU A C 1
ATOM 919 O O . GLU A 1 111 ? -6.249 -15.144 22.585 1.00 89.50 111 GLU A O 1
ATOM 924 N N . LEU A 1 112 ? -7.268 -13.689 21.217 1.00 90.00 112 LEU A N 1
ATOM 925 C CA . LEU A 1 112 ? -8.628 -14.071 21.614 1.00 90.00 112 LEU A CA 1
ATOM 926 C C . LEU A 1 112 ? -8.990 -15.513 21.217 1.00 90.00 112 LEU A C 1
ATOM 928 O O . LEU A 1 112 ? -9.847 -16.126 21.850 1.00 90.00 112 LEU A O 1
ATOM 932 N N . MET A 1 113 ? -8.395 -16.052 20.149 1.00 89.56 113 MET A N 1
ATOM 933 C CA . MET A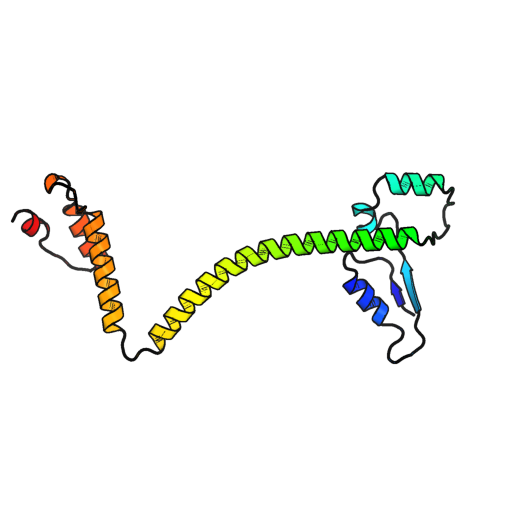 1 113 ? -8.636 -17.431 19.710 1.00 89.56 113 MET A CA 1
ATOM 934 C C . MET A 1 113 ? -7.833 -18.463 20.507 1.00 89.56 113 MET A C 1
ATOM 936 O O . MET A 1 113 ? -8.322 -19.579 20.683 1.00 89.56 113 MET A O 1
ATOM 940 N N . ASP A 1 114 ? -6.629 -18.105 20.953 1.00 89.56 114 ASP A N 1
ATOM 941 C CA . ASP A 1 114 ? -5.705 -19.005 21.652 1.00 89.56 114 ASP A CA 1
ATOM 942 C C . ASP A 1 114 ? -5.873 -18.971 23.186 1.00 89.56 114 ASP A C 1
ATOM 944 O O . ASP A 1 114 ? -5.367 -19.856 23.877 1.00 89.56 114 ASP A O 1
ATOM 948 N N . GLY A 1 115 ? -6.571 -17.971 23.735 1.00 81.25 115 GLY A N 1
ATOM 949 C CA . GLY A 1 115 ? -6.781 -17.816 25.177 1.00 81.25 115 GLY A CA 1
ATOM 950 C C . GLY A 1 115 ? -7.634 -18.918 25.825 1.00 81.25 115 GLY A C 1
ATOM 951 O O . GLY A 1 115 ? -8.585 -19.433 25.237 1.00 81.25 115 GLY A O 1
ATOM 952 N N . GLU A 1 116 ? -7.339 -19.244 27.090 1.00 78.94 116 GLU A N 1
ATOM 953 C CA . GLU A 1 116 ? -8.081 -20.250 27.878 1.00 78.94 116 GLU A CA 1
ATOM 954 C C . GLU A 1 116 ? -9.483 -19.774 28.325 1.00 78.94 116 GLU A C 1
ATOM 956 O O . GLU A 1 116 ? -10.289 -20.565 28.819 1.00 78.94 116 GLU A O 1
ATOM 961 N N . GLY A 1 117 ? -9.811 -18.493 28.118 1.00 83.44 117 GLY A N 1
ATOM 962 C CA . GLY A 1 117 ? -11.130 -17.917 28.369 1.00 83.44 117 GLY A CA 1
ATOM 963 C C . GLY A 1 117 ? -11.196 -16.428 28.022 1.00 83.44 117 GLY A C 1
ATOM 964 O O . GLY A 1 117 ? -10.193 -15.728 28.073 1.00 83.44 117 GLY A O 1
ATOM 965 N N . LEU A 1 118 ? -12.392 -15.944 27.675 1.00 88.69 118 LEU A N 1
ATOM 966 C CA . LEU A 1 118 ? -12.630 -14.561 27.221 1.00 88.69 118 LEU A CA 1
ATOM 967 C C . LEU A 1 118 ? -13.378 -13.694 28.245 1.00 88.69 118 LEU A C 1
ATOM 969 O O . LEU A 1 118 ? -13.655 -12.526 27.986 1.00 88.69 118 LEU A O 1
ATOM 973 N N . SER A 1 119 ? -13.752 -14.261 29.393 1.00 91.56 119 SER A N 1
ATOM 974 C CA . SER A 1 119 ? -14.649 -13.606 30.352 1.00 91.56 119 SER A CA 1
ATOM 975 C C . SER A 1 119 ? -14.081 -12.308 30.927 1.00 91.56 119 SER A C 1
ATOM 977 O O . SER A 1 119 ? -14.835 -11.353 31.086 1.00 91.56 119 SER A O 1
ATOM 979 N N . GLU A 1 120 ? -12.780 -12.272 31.226 1.00 90.31 120 GLU A N 1
ATOM 980 C CA . GLU A 1 120 ? -12.095 -11.084 31.756 1.00 90.31 120 GLU A CA 1
ATOM 981 C C . GLU A 1 120 ? -12.040 -9.974 30.704 1.00 90.31 120 GLU A C 1
ATOM 983 O O . GLU A 1 120 ? -12.548 -8.885 30.940 1.00 90.31 120 GLU A O 1
ATOM 988 N N . THR A 1 121 ? -11.584 -10.288 29.489 1.00 89.69 121 THR A N 1
ATOM 989 C CA . THR A 1 121 ? -11.552 -9.335 28.371 1.00 89.69 121 THR A CA 1
ATOM 990 C C . THR A 1 121 ? -12.935 -8.765 28.047 1.00 89.69 121 THR A C 1
ATOM 992 O O . THR A 1 121 ? -13.081 -7.570 27.809 1.00 89.69 121 THR A O 1
ATOM 995 N N . VAL A 1 122 ? -13.979 -9.600 28.054 1.00 92.19 122 VAL A N 1
ATOM 996 C CA . VAL A 1 122 ? -15.360 -9.138 27.837 1.00 92.19 122 VAL A CA 1
ATOM 997 C C . VAL A 1 122 ? -15.841 -8.257 28.993 1.00 92.19 122 VAL A C 1
ATOM 999 O O . VAL A 1 122 ? -16.593 -7.313 28.753 1.00 92.19 122 VAL A O 1
ATOM 1002 N N . ALA A 1 123 ? -15.435 -8.544 30.234 1.00 93.94 123 ALA A N 1
ATOM 1003 C CA . ALA A 1 123 ? -15.764 -7.702 31.379 1.00 93.94 123 ALA A CA 1
ATOM 1004 C C . ALA A 1 123 ? -15.107 -6.320 31.262 1.00 93.94 123 ALA A C 1
ATOM 1006 O O . ALA A 1 123 ? -15.818 -5.328 31.358 1.00 93.94 123 ALA A O 1
ATOM 1007 N N . GLU A 1 124 ? -13.815 -6.257 30.936 1.00 94.25 124 GLU A N 1
ATOM 1008 C CA . GLU A 1 124 ? -13.094 -4.996 30.718 1.00 94.25 124 GLU A CA 1
ATOM 1009 C C . GLU A 1 124 ? -13.697 -4.174 29.569 1.00 94.25 124 GLU A C 1
ATOM 1011 O O . GLU A 1 124 ? -13.936 -2.976 29.711 1.00 94.25 124 GLU A O 1
ATOM 1016 N N . MET A 1 125 ? -14.010 -4.816 28.436 1.00 93.88 125 MET A N 1
ATOM 1017 C CA . MET A 1 125 ? -14.673 -4.144 27.311 1.00 93.88 125 MET A CA 1
ATOM 1018 C C . MET A 1 125 ? -16.048 -3.595 27.702 1.00 93.88 125 MET A C 1
ATOM 1020 O O . MET A 1 125 ? -16.417 -2.499 27.283 1.00 93.88 125 MET A O 1
ATOM 1024 N N . ARG A 1 126 ? -16.817 -4.348 28.498 1.00 95.19 126 ARG A N 1
ATOM 1025 C CA . ARG A 1 126 ? -18.125 -3.903 28.992 1.00 95.19 126 ARG A CA 1
ATOM 1026 C C . ARG A 1 126 ? -17.983 -2.703 29.922 1.00 95.19 126 ARG A C 1
ATOM 1028 O O . ARG A 1 126 ? -18.756 -1.761 29.775 1.00 95.19 126 ARG A O 1
ATOM 1035 N N . ASP A 1 127 ? -17.026 -2.732 30.841 1.00 96.44 127 ASP A N 1
ATOM 1036 C CA . ASP A 1 127 ? -16.793 -1.633 31.778 1.00 96.44 127 ASP A CA 1
ATOM 1037 C C . ASP A 1 127 ? -16.409 -0.354 31.015 1.00 96.44 127 ASP A C 1
ATOM 1039 O O . ASP A 1 127 ? -17.005 0.693 31.254 1.00 96.44 127 ASP A O 1
ATOM 1043 N N . GLY A 1 128 ? -15.555 -0.454 29.989 1.00 96.88 128 GLY A N 1
ATOM 1044 C CA . GLY A 1 128 ? -15.223 0.678 29.115 1.00 96.88 128 GLY A CA 1
ATOM 1045 C C . GLY A 1 128 ? -16.423 1.250 28.344 1.00 96.88 128 GLY A C 1
ATOM 1046 O O . GLY A 1 128 ? -16.568 2.467 28.237 1.00 96.88 128 GLY A O 1
ATOM 1047 N N . VAL A 1 129 ? -17.330 0.398 27.850 1.00 95.75 129 VAL A N 1
ATOM 1048 C CA . VAL A 1 129 ? -18.581 0.855 27.210 1.00 95.75 129 VAL A CA 1
ATOM 1049 C C . VAL A 1 129 ? -19.484 1.575 28.213 1.00 95.75 129 VAL A C 1
ATOM 1051 O O . VAL A 1 129 ? -20.066 2.608 27.884 1.00 95.75 129 VAL A O 1
ATOM 1054 N N . ILE A 1 130 ? -19.604 1.053 29.438 1.00 95.69 130 ILE A N 1
ATOM 1055 C CA . ILE A 1 130 ? -20.387 1.694 30.503 1.00 95.69 130 ILE A CA 1
ATOM 1056 C C . ILE A 1 130 ? -19.788 3.061 30.848 1.00 95.69 130 ILE A C 1
ATOM 1058 O O . ILE A 1 130 ? -20.532 4.036 30.934 1.00 95.69 130 ILE A O 1
ATOM 1062 N N . GLU A 1 131 ? -18.466 3.152 31.001 1.00 95.69 131 GLU A N 1
ATOM 1063 C CA . GLU A 1 131 ? -17.765 4.412 31.258 1.00 95.69 131 GLU A CA 1
ATOM 1064 C C . GLU A 1 131 ? -18.014 5.442 30.151 1.00 95.69 131 GLU A C 1
ATOM 1066 O O . GLU A 1 131 ? -18.313 6.595 30.456 1.00 95.69 131 GLU A O 1
ATOM 1071 N N . GLU A 1 132 ? -17.967 5.044 28.876 1.00 95.44 132 GLU A N 1
ATOM 1072 C CA . GLU A 1 132 ? -18.228 5.948 27.749 1.00 95.44 132 GLU A CA 1
ATOM 1073 C C . GLU A 1 132 ? -19.677 6.463 27.748 1.00 95.44 132 GLU A C 1
ATOM 1075 O O . GLU A 1 132 ? -19.913 7.667 27.596 1.00 95.44 132 GLU A O 1
ATOM 1080 N N . ILE A 1 133 ? -20.649 5.573 27.981 1.00 95.06 133 ILE A N 1
ATOM 1081 C CA . ILE A 1 133 ? -22.072 5.926 28.093 1.00 95.06 133 ILE A CA 1
ATOM 1082 C C . ILE A 1 133 ? -22.291 6.905 29.258 1.00 95.06 133 ILE A C 1
ATOM 1084 O O . ILE A 1 133 ? -22.987 7.915 29.108 1.00 95.06 133 ILE A O 1
ATOM 1088 N N . VAL A 1 134 ? -21.686 6.643 30.421 1.00 93.75 134 VAL A N 1
ATOM 1089 C CA . VAL A 1 134 ? -21.812 7.513 31.598 1.00 93.75 134 VAL A CA 1
ATOM 1090 C C . VAL A 1 134 ? -21.137 8.856 31.343 1.00 93.75 134 VAL A C 1
ATOM 1092 O O . VAL A 1 134 ? -21.796 9.878 31.488 1.00 93.75 134 VAL A O 1
ATOM 1095 N N . ALA A 1 135 ? -19.882 8.886 30.893 1.00 93.69 135 ALA A N 1
ATOM 1096 C CA . ALA A 1 135 ? -19.133 10.123 30.664 1.00 93.69 135 ALA A CA 1
ATOM 1097 C C . ALA A 1 135 ? -19.801 11.038 29.624 1.00 93.69 135 ALA A C 1
ATOM 1099 O O . ALA A 1 135 ? -19.752 12.265 29.741 1.00 93.69 135 ALA A O 1
ATOM 1100 N N . LYS A 1 136 ? -20.463 10.450 28.619 1.00 94.06 136 LYS A N 1
ATOM 1101 C CA . LYS A 1 136 ? -21.224 11.184 27.603 1.00 94.06 136 LYS A CA 1
ATOM 1102 C C . LYS A 1 136 ? -22.466 11.876 28.172 1.00 94.06 136 LYS A C 1
ATOM 1104 O O . LYS A 1 136 ? -22.779 12.990 27.752 1.00 94.06 136 LYS A O 1
ATOM 1109 N N . ASN A 1 137 ? -23.188 11.226 29.085 1.00 93.62 137 ASN A N 1
ATOM 1110 C CA . ASN A 1 137 ? -24.475 11.717 29.596 1.00 93.62 137 ASN A CA 1
ATOM 1111 C C . ASN A 1 137 ? -24.366 12.428 30.958 1.00 93.62 137 ASN A C 1
ATOM 1113 O O . ASN A 1 137 ? -25.214 13.261 31.285 1.00 93.62 137 ASN A O 1
ATOM 1117 N N . ILE A 1 138 ? -23.324 12.123 31.729 1.00 92.50 138 ILE A N 1
ATOM 1118 C CA . ILE A 1 138 ? -22.994 12.664 33.050 1.00 92.50 138 ILE A CA 1
ATOM 1119 C C . ILE A 1 138 ? -21.511 13.084 33.030 1.00 92.50 138 ILE A C 1
ATOM 1121 O O . ILE A 1 138 ? -20.636 12.330 33.458 1.00 92.50 138 ILE A O 1
ATOM 1125 N N . PRO A 1 139 ? -21.186 14.278 32.502 1.00 89.94 139 PRO A N 1
ATOM 1126 C CA . PRO A 1 139 ? -19.806 14.756 32.481 1.00 89.94 139 PRO A CA 1
ATOM 1127 C C . PRO A 1 139 ? -19.277 15.003 33.902 1.00 89.94 139 PRO A C 1
ATOM 1129 O O . PRO A 1 139 ? -19.986 15.572 34.729 1.00 89.94 139 PRO A O 1
ATOM 1132 N N . GLU A 1 140 ? -18.007 14.672 34.166 1.00 84.56 140 GLU A N 1
ATOM 1133 C CA . GLU A 1 140 ? -17.400 14.701 35.517 1.00 84.56 140 GLU A CA 1
ATOM 1134 C C . GLU A 1 140 ? -17.536 16.038 36.269 1.00 84.56 140 GLU A C 1
ATOM 1136 O O . GLU A 1 140 ? -17.573 16.060 37.496 1.00 84.56 140 GLU A O 1
ATOM 1141 N N . ASN A 1 141 ? -17.614 17.161 35.548 1.00 86.38 141 ASN A N 1
ATOM 1142 C CA . ASN A 1 141 ? -17.684 18.509 36.127 1.00 86.38 141 ASN A CA 1
ATOM 1143 C C . ASN A 1 141 ? -19.033 19.207 35.884 1.00 86.38 141 ASN A C 1
ATOM 1145 O O . ASN A 1 141 ? -19.131 20.427 36.025 1.00 86.38 141 ASN A O 1
ATOM 1149 N N . ALA A 1 142 ? -20.056 18.463 35.463 1.00 86.94 142 ALA A N 1
ATOM 1150 C CA . ALA A 1 142 ? -21.383 19.004 35.210 1.00 86.94 142 ALA A CA 1
ATOM 1151 C C . ALA A 1 142 ? -22.234 19.005 36.485 1.00 86.94 142 ALA A C 1
ATOM 1153 O O . ALA A 1 142 ? -22.221 18.053 37.268 1.00 86.94 142 ALA A O 1
ATOM 1154 N N . TYR A 1 143 ? -23.028 20.060 36.663 1.00 86.56 143 TYR A N 1
ATOM 1155 C CA . TYR A 1 143 ? -24.060 20.075 37.699 1.00 86.56 143 TYR A CA 1
ATOM 1156 C C . TYR A 1 143 ? -25.140 19.036 37.377 1.00 86.56 143 TYR A C 1
ATOM 1158 O O . TYR A 1 143 ? -25.400 18.763 36.206 1.00 86.56 143 TYR A O 1
ATOM 1166 N N . ALA A 1 144 ? -25.817 18.505 38.398 1.00 84.81 144 ALA A N 1
ATOM 1167 C CA . ALA A 1 144 ? -26.873 17.498 38.228 1.00 84.81 144 ALA A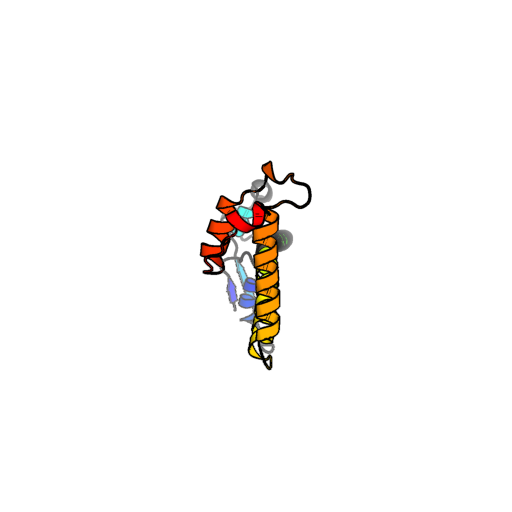 CA 1
ATOM 1168 C C . ALA A 1 144 ? -27.988 17.940 37.257 1.00 84.81 144 ALA A C 1
ATOM 1170 O O . ALA A 1 144 ? -28.546 17.138 36.517 1.00 84.81 144 ALA A O 1
ATOM 1171 N N . GLU A 1 145 ? -28.262 19.243 37.193 1.00 83.56 145 GLU A N 1
ATOM 1172 C CA . GLU A 1 145 ? -29.235 19.860 36.280 1.00 83.56 145 GLU A CA 1
ATOM 1173 C C . GLU A 1 145 ? -28.845 19.740 34.797 1.00 83.56 145 GLU A C 1
ATOM 1175 O O . GLU A 1 145 ? -29.684 19.894 33.912 1.00 83.56 145 GLU A O 1
ATOM 1180 N N . GLN A 1 146 ? -27.564 19.498 34.521 1.00 86.38 146 GLN A N 1
ATOM 1181 C CA . GLN A 1 146 ? -26.996 19.367 33.182 1.00 86.38 146 GLN A CA 1
ATOM 1182 C C . GLN A 1 146 ? -26.864 17.901 32.748 1.00 86.38 146 GLN A C 1
ATOM 1184 O O . GLN A 1 146 ? -26.414 17.640 31.632 1.00 86.38 146 GLN A O 1
ATOM 1189 N N . TRP A 1 147 ? -27.229 16.945 33.609 1.00 93.19 147 TRP A N 1
ATOM 1190 C CA . TRP A 1 147 ? -27.164 15.523 33.288 1.00 93.19 147 TRP A CA 1
ATOM 1191 C C . TRP A 1 147 ? -28.262 15.137 32.300 1.00 93.19 147 TRP A C 1
ATOM 1193 O O . TRP A 1 147 ? -29.441 15.449 32.482 1.00 93.19 147 TRP A O 1
ATOM 1203 N N . ASN A 1 148 ? -27.889 14.386 31.268 1.00 93.94 148 ASN A N 1
ATOM 1204 C CA . ASN A 1 148 ? -28.835 13.842 30.304 1.00 93.94 148 ASN A CA 1
ATOM 1205 C C . ASN A 1 148 ? -29.364 12.477 30.770 1.00 93.94 148 ASN A C 1
ATOM 1207 O O . ASN A 1 148 ? -29.021 11.432 30.221 1.00 93.94 148 ASN A O 1
ATOM 1211 N N . VAL A 1 149 ? -30.214 12.485 31.797 1.00 93.19 149 VAL A N 1
ATOM 1212 C CA . VAL A 1 149 ? -30.767 11.257 32.401 1.00 93.19 149 VAL A CA 1
ATOM 1213 C C . VAL A 1 149 ? -31.593 10.442 31.400 1.00 93.19 149 VAL A C 1
ATOM 1215 O O . VAL A 1 149 ? -31.511 9.215 31.374 1.00 93.19 149 VAL A O 1
ATOM 1218 N N . ALA A 1 150 ? -32.362 11.122 30.545 1.00 93.06 150 ALA A N 1
ATOM 1219 C CA . ALA A 1 150 ? -33.163 10.472 29.512 1.00 93.06 150 ALA A CA 1
ATOM 1220 C C . ALA A 1 150 ? -32.278 9.769 28.468 1.00 93.06 150 ALA A C 1
ATOM 1222 O O . ALA A 1 150 ? -32.539 8.615 28.134 1.00 93.06 150 ALA A O 1
ATOM 1223 N N . GLY A 1 151 ? -31.203 10.427 28.011 1.00 93.81 151 GLY A N 1
ATOM 1224 C CA . GLY A 1 151 ? -30.243 9.829 27.080 1.00 93.81 151 GLY A CA 1
ATOM 1225 C C . GLY A 1 151 ? -29.465 8.665 27.689 1.00 93.81 151 GLY A C 1
ATOM 1226 O O . GLY A 1 151 ? -29.301 7.640 27.036 1.00 93.81 151 GLY A O 1
ATOM 1227 N N . LEU A 1 152 ? -29.076 8.765 28.964 1.00 94.88 152 LEU A N 1
ATOM 1228 C CA . LEU A 1 152 ? -28.431 7.660 29.676 1.00 94.88 152 LEU A CA 1
ATOM 1229 C C . LEU A 1 152 ? -29.331 6.414 29.720 1.00 94.88 152 LEU A C 1
ATOM 1231 O O . LEU A 1 152 ? -28.872 5.306 29.454 1.00 94.88 152 LEU A O 1
ATOM 1235 N N . LYS A 1 153 ? -30.625 6.588 30.015 1.00 94.75 153 LYS A N 1
ATOM 1236 C CA . LYS A 1 153 ? -31.605 5.492 30.036 1.00 94.75 153 LYS A CA 1
ATOM 1237 C C . LYS A 1 153 ? -31.810 4.863 28.659 1.00 94.75 153 LYS A C 1
ATOM 1239 O O . LYS A 1 153 ? -31.872 3.639 28.556 1.00 94.75 153 LYS A O 1
ATOM 1244 N N . GLU A 1 154 ? -31.888 5.680 27.611 1.00 95.06 154 GLU A N 1
ATOM 1245 C CA . GLU A 1 154 ? -31.996 5.200 26.231 1.00 95.06 154 GLU A CA 1
ATOM 1246 C C . GLU A 1 154 ? -30.763 4.381 25.817 1.00 95.06 154 GLU A C 1
ATOM 1248 O O . GLU A 1 154 ? -30.907 3.265 25.319 1.00 95.06 154 GLU A O 1
ATOM 1253 N N . GLU A 1 155 ? -29.553 4.880 26.085 1.00 95.19 155 GLU A N 1
ATOM 1254 C CA . GLU A 1 155 ? -28.304 4.207 25.710 1.00 95.19 155 GLU A CA 1
ATOM 1255 C C . GLU A 1 155 ? -28.062 2.918 26.502 1.00 95.19 155 GLU A C 1
ATOM 1257 O O . GLU A 1 155 ? -27.640 1.916 25.925 1.00 95.19 155 GLU A O 1
ATOM 1262 N N . VAL A 1 156 ? -28.386 2.895 27.797 1.00 95.62 156 VAL A N 1
ATOM 1263 C CA . VAL A 1 156 ? -28.344 1.665 28.606 1.00 95.62 156 VAL A CA 1
ATOM 1264 C C . VAL A 1 156 ? -29.314 0.617 28.052 1.00 95.62 156 VAL A C 1
ATOM 1266 O O . VAL A 1 156 ? -28.940 -0.549 27.898 1.00 95.62 156 VAL A O 1
ATOM 1269 N N . GLY A 1 157 ? -30.531 1.020 27.680 1.00 94.94 157 GLY A N 1
ATOM 1270 C CA . GLY A 1 157 ? -31.488 0.130 27.024 1.00 94.94 157 GLY A CA 1
ATOM 1271 C C . GLY A 1 157 ? -30.984 -0.377 25.669 1.00 94.94 157 GLY A C 1
ATOM 1272 O O . GLY A 1 157 ? -31.104 -1.563 25.371 1.00 94.94 157 GLY A O 1
ATOM 1273 N N . GLN A 1 158 ? -30.368 0.490 24.864 1.00 94.31 158 GLN A N 1
ATOM 1274 C CA . GLN A 1 158 ? -29.888 0.149 23.525 1.00 94.31 158 GLN A CA 1
ATOM 1275 C C . GLN A 1 158 ? -28.655 -0.766 23.537 1.00 94.31 158 GLN A C 1
ATOM 1277 O O . GLN A 1 158 ? -28.620 -1.753 22.801 1.00 94.31 158 GLN A O 1
ATOM 1282 N N . TYR A 1 159 ? -27.631 -0.427 24.322 1.00 93.31 159 TYR A N 1
ATOM 1283 C CA . TYR A 1 159 ? -26.330 -1.102 24.278 1.00 93.31 159 TYR A CA 1
ATOM 1284 C C . TYR A 1 159 ? -26.215 -2.249 25.278 1.00 93.31 159 TYR A C 1
ATOM 1286 O O . TYR A 1 159 ? -25.537 -3.235 24.993 1.00 93.31 159 TYR A O 1
ATOM 1294 N N . LEU A 1 160 ? -26.874 -2.142 26.434 1.00 93.50 160 LEU A N 1
ATOM 1295 C CA . LEU A 1 160 ? -26.793 -3.144 27.501 1.00 93.50 160 LEU A CA 1
ATOM 1296 C C . LEU A 1 160 ? -28.062 -3.997 27.604 1.00 93.50 160 LEU A C 1
ATOM 1298 O O . LEU A 1 160 ? -28.033 -5.032 28.266 1.00 93.50 160 LEU A O 1
ATOM 1302 N N . ASN A 1 161 ? -29.155 -3.604 26.935 1.00 95.19 161 ASN A N 1
ATOM 1303 C CA . ASN A 1 161 ? -30.460 -4.268 27.019 1.00 95.19 161 ASN A CA 1
ATOM 1304 C C . ASN A 1 161 ? -30.955 -4.398 28.472 1.00 95.19 161 ASN A C 1
ATOM 1306 O O . ASN A 1 161 ? -31.482 -5.434 28.883 1.00 95.19 161 ASN A O 1
ATOM 1310 N N . LEU A 1 162 ? -30.744 -3.338 29.258 1.00 94.62 162 LEU A N 1
ATOM 1311 C CA . LEU A 1 162 ? -31.179 -3.235 30.647 1.00 94.62 162 LEU A CA 1
ATOM 1312 C C . LEU A 1 162 ? -32.220 -2.123 30.786 1.00 94.62 162 LEU A C 1
ATOM 1314 O O . LEU A 1 162 ? -32.029 -1.022 30.278 1.00 94.62 162 LEU A O 1
ATOM 1318 N N . ASP A 1 163 ? -33.296 -2.407 31.515 1.00 93.50 163 ASP A N 1
ATOM 1319 C CA . ASP A 1 163 ? -34.274 -1.406 31.943 1.00 93.50 163 ASP A CA 1
ATOM 1320 C C . ASP A 1 163 ? -34.015 -1.081 33.416 1.00 93.50 163 ASP A C 1
ATOM 1322 O O . ASP A 1 163 ? -34.335 -1.869 34.309 1.00 93.50 163 ASP A O 1
ATOM 1326 N N . LEU A 1 164 ? -33.330 0.037 33.658 1.00 93.12 164 LEU A N 1
ATOM 1327 C CA . LEU A 1 164 ? -32.903 0.464 34.988 1.00 93.12 164 LEU A CA 1
ATOM 1328 C C . LEU A 1 164 ? -33.682 1.715 35.426 1.00 93.12 164 LEU A C 1
ATOM 1330 O O . LEU A 1 164 ? -33.941 2.599 34.600 1.00 93.12 164 LEU A O 1
ATOM 1334 N N . PRO A 1 165 ? -34.006 1.859 36.725 1.00 93.00 165 PRO A N 1
ATOM 1335 C CA . PRO A 1 165 ? -34.703 3.028 37.259 1.00 93.00 165 PRO A CA 1
ATOM 1336 C C . PRO A 1 165 ? -33.756 4.234 37.441 1.00 93.00 165 PRO A C 1
ATOM 1338 O O . PRO A 1 165 ? -33.672 4.833 38.508 1.00 93.00 165 PRO A O 1
ATOM 1341 N N . ILE A 1 166 ? -33.045 4.627 36.378 1.00 90.75 166 ILE A N 1
ATOM 1342 C CA . ILE A 1 166 ? -32.022 5.692 36.408 1.00 90.75 166 ILE A CA 1
ATOM 1343 C C . ILE A 1 166 ? -32.623 7.040 36.836 1.00 90.75 166 ILE A C 1
ATOM 1345 O O . ILE A 1 166 ? -32.016 7.796 37.588 1.00 90.75 166 ILE A O 1
ATOM 1349 N N . GLU A 1 167 ? -33.852 7.330 36.405 1.00 89.00 167 GLU A N 1
ATOM 1350 C CA . GLU A 1 167 ? -34.582 8.542 36.799 1.00 89.00 167 GLU A CA 1
ATOM 1351 C C . GLU A 1 167 ? -34.911 8.605 38.296 1.00 89.00 167 GLU A C 1
ATOM 1353 O O . GLU A 1 167 ? -35.184 9.690 38.811 1.00 89.00 167 GLU A O 1
ATOM 1358 N N . GLU A 1 168 ? -34.951 7.461 38.981 1.00 90.19 168 GLU A N 1
ATOM 1359 C CA . GLU A 1 168 ? -35.138 7.400 40.431 1.00 90.19 168 GLU A CA 1
ATOM 1360 C C . GLU A 1 168 ? -33.802 7.621 41.139 1.00 90.19 168 GLU A C 1
ATOM 1362 O O . GLU A 1 168 ? -33.740 8.439 42.050 1.00 90.19 168 GLU A O 1
ATOM 1367 N N . TRP A 1 169 ? -32.726 6.997 40.651 1.00 89.69 169 TRP A N 1
ATOM 1368 C CA . TRP A 1 169 ? -31.380 7.127 41.222 1.00 89.69 169 TRP A CA 1
ATOM 1369 C C . TRP A 1 169 ? -30.827 8.551 41.193 1.00 89.69 169 TRP A C 1
ATOM 1371 O O . TRP A 1 169 ? -30.110 8.942 42.099 1.00 89.69 169 TRP A O 1
ATOM 1381 N N . VAL A 1 170 ? -31.161 9.347 40.174 1.00 84.94 170 VAL A N 1
ATOM 1382 C CA . VAL A 1 170 ? -30.683 10.741 40.070 1.00 84.94 170 VAL A CA 1
ATOM 1383 C C . VAL A 1 170 ? -31.430 11.695 41.018 1.00 84.94 170 VAL A C 1
ATOM 1385 O O . VAL A 1 170 ? -30.985 12.818 41.246 1.00 84.94 170 VAL A O 1
ATOM 1388 N N . LYS A 1 171 ? -32.586 11.286 41.558 1.00 80.62 171 LYS A N 1
ATOM 1389 C CA . LYS A 1 171 ? -33.375 12.100 42.501 1.00 80.62 171 LYS A CA 1
ATOM 1390 C C . LYS A 1 171 ? -32.961 11.897 43.961 1.00 80.62 171 LYS A C 1
ATOM 1392 O O . LYS A 1 171 ? -33.437 12.655 44.807 1.00 80.62 171 LYS A O 1
ATOM 1397 N N . GLU A 1 172 ? -32.165 10.866 44.234 1.00 63.75 172 GLU A N 1
ATOM 1398 C CA . GLU A 1 172 ? -31.630 10.503 45.552 1.00 63.75 172 GLU A CA 1
ATOM 1399 C C . GLU A 1 172 ? -30.312 11.242 45.832 1.00 63.75 172 GLU A C 1
ATOM 1401 O O . GLU A 1 172 ? -30.154 11.727 46.977 1.00 63.75 172 GLU A O 1
#

Foldseek 3Di:
DFEAAADDLAVVVVVVSQVVACPPNDDGDYDYDHDCPDPLNVVQVDPVVVVVVVVVVDDPPDDDDDPVVVVSSVVSSVVSVVVVVVVVVVVVVVVVVVVVVVVVVVVVVVCCVPDPDCVVVVVVVVVVLLVVLCCVQPPPPDDLVSGNQVSSQVVCCVPVVDRDVSVVVSVD